Protein AF-A0AAE4MSU6-F1 (afdb_monomer)

Sequence (144 aa):
MVTEKELIAFDLLQNFGERWKYRYSAGAKYIFASSKARAIEGATEAFRKARPGELLTREERYEKANQDDIEQSDNRWKHLNLDDLQALFSRMGGDIKSLQGASLREFTGNGGRRTSSAVAAQGARDTALMCMRLERYIQWRREK

Solvent-accessible surface area (backbone atoms only — not comparable to full-atom values): 7906 Å² total; per-residue (Å²): 132,92,49,74,67,56,34,39,44,44,66,21,35,46,81,57,91,96,41,26,24,16,12,71,37,70,92,46,74,77,41,79,37,96,38,64,67,57,14,52,52,42,17,50,51,13,60,72,69,46,55,92,84,60,65,44,42,63,64,57,47,50,52,49,52,51,50,54,53,44,52,54,46,41,76,72,48,65,90,52,55,73,68,57,49,53,52,51,48,54,48,43,57,50,51,29,54,51,23,46,50,50,19,54,68,59,64,66,85,75,82,60,77,63,64,60,26,54,50,26,46,48,51,21,51,56,42,48,55,51,42,56,53,48,53,52,44,54,51,53,65,72,75,104

Mean predicted aligned error: 7.21 Å

Nearest PDB structures (foldseek):
  2efk-assembly1_A-2  TM=5.453E-01  e=7.138E+00  Homo sapiens
  6vjf-assembly2_C  TM=5.369E-01  e=8.533E+00  Thermochaetoides thermophila DSM 1495

Structure (mmCIF, N/CA/C/O backbone):
data_AF-A0AAE4MSU6-F1
#
_entry.id   AF-A0AAE4MSU6-F1
#
loop_
_atom_site.group_PDB
_atom_site.id
_atom_site.type_symbol
_atom_site.label_atom_id
_atom_site.label_alt_id
_atom_site.label_comp_id
_atom_site.label_asym_id
_atom_site.label_entity_id
_atom_site.label_seq_id
_atom_site.pdbx_PDB_ins_code
_atom_site.Cartn_x
_atom_site.Cartn_y
_atom_site.Cartn_z
_atom_site.occupancy
_atom_site.B_iso_or_equiv
_atom_site.auth_seq_id
_atom_site.auth_comp_id
_atom_site.auth_asym_id
_atom_site.auth_atom_id
_atom_site.pdbx_PDB_model_num
ATOM 1 N N . MET A 1 1 ? -17.492 -10.763 23.561 1.00 72.25 1 MET A N 1
ATOM 2 C CA . MET A 1 1 ? -16.935 -9.413 23.812 1.00 72.25 1 MET A CA 1
ATOM 3 C C . MET A 1 1 ? -15.679 -9.303 22.961 1.00 72.25 1 MET A C 1
ATOM 5 O O . MET A 1 1 ? -14.930 -10.268 22.979 1.00 72.25 1 MET A O 1
ATOM 9 N N . VAL A 1 2 ? -15.481 -8.226 22.192 1.00 86.62 2 VAL A N 1
ATOM 10 C CA . VAL A 1 2 ? -14.250 -8.061 21.391 1.00 86.62 2 VAL A CA 1
ATOM 11 C C . VAL A 1 2 ? -13.078 -7.731 22.317 1.00 86.62 2 VAL A C 1
ATOM 13 O O . VAL A 1 2 ? -13.246 -7.002 2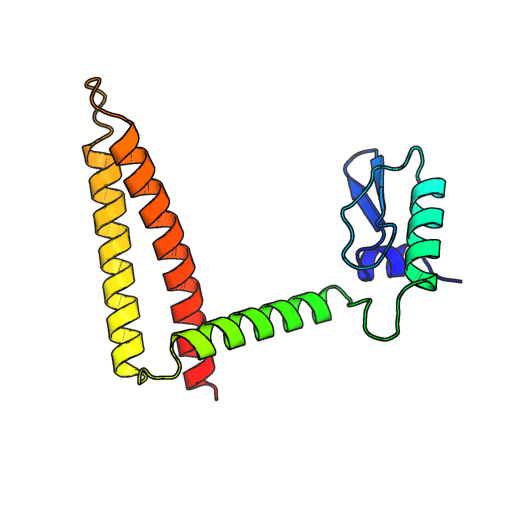3.296 1.00 86.62 2 VAL A O 1
ATOM 16 N N . THR A 1 3 ? -11.915 -8.299 22.040 1.00 93.12 3 THR A N 1
ATOM 17 C CA . THR A 1 3 ? -10.703 -8.154 22.850 1.00 93.12 3 THR A CA 1
ATOM 18 C C . THR A 1 3 ? -9.799 -7.044 22.317 1.00 93.12 3 THR A C 1
ATOM 20 O O . THR A 1 3 ? -9.831 -6.692 21.141 1.00 93.12 3 THR A O 1
ATOM 23 N N . GLU A 1 4 ? -8.920 -6.516 23.173 1.00 92.06 4 GLU A N 1
ATOM 24 C CA . GLU A 1 4 ? -7.903 -5.530 22.770 1.00 92.06 4 GLU A CA 1
ATOM 25 C C . GLU A 1 4 ? -7.029 -6.038 21.609 1.00 92.06 4 GLU A C 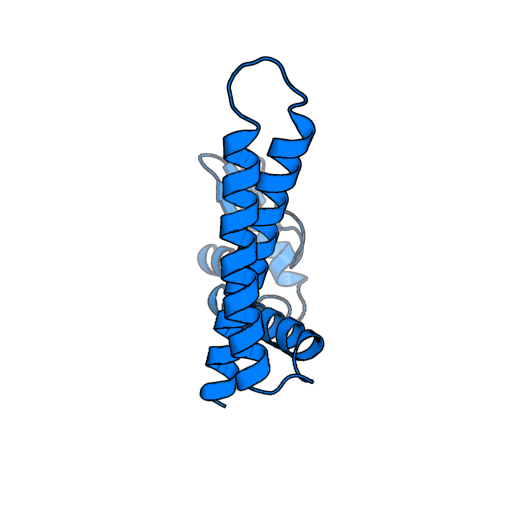1
ATOM 27 O O . GLU A 1 4 ? -6.724 -5.285 20.686 1.00 92.06 4 GLU A O 1
ATOM 32 N N . LYS A 1 5 ? -6.670 -7.329 21.624 1.00 92.69 5 LYS A N 1
ATOM 33 C CA . LYS A 1 5 ? -5.852 -7.956 20.576 1.00 92.69 5 LYS A CA 1
ATOM 34 C C . LY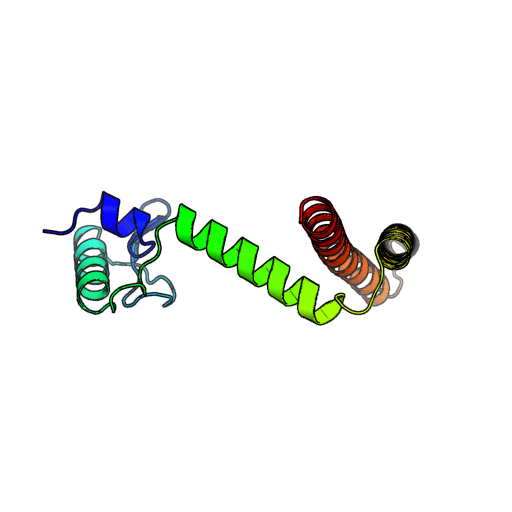S A 1 5 ? -6.554 -7.953 19.220 1.00 92.69 5 LYS A C 1
ATOM 36 O O . LYS A 1 5 ? -5.920 -7.640 18.219 1.00 92.69 5 LYS A O 1
ATOM 41 N N . GLU A 1 6 ? -7.850 -8.253 19.191 1.00 91.75 6 GLU A N 1
ATOM 42 C CA . GLU A 1 6 ? -8.650 -8.213 17.962 1.00 91.75 6 GLU A CA 1
ATOM 43 C C . GLU A 1 6 ? -8.766 -6.783 17.427 1.00 91.75 6 GLU A C 1
ATOM 45 O O . GLU A 1 6 ? -8.563 -6.551 16.239 1.00 91.75 6 GLU A O 1
ATOM 50 N N . LEU A 1 7 ? -8.999 -5.798 18.300 1.00 93.12 7 LEU A N 1
ATOM 51 C CA . LEU A 1 7 ? -9.067 -4.390 17.894 1.00 93.12 7 LEU A CA 1
ATOM 52 C C . LEU A 1 7 ? -7.750 -3.893 17.277 1.00 93.12 7 LEU A C 1
ATOM 54 O O . LEU A 1 7 ? -7.776 -3.097 16.340 1.00 93.12 7 LEU A O 1
ATOM 58 N N . ILE A 1 8 ? -6.606 -4.374 17.771 1.00 93.62 8 ILE A N 1
ATOM 59 C CA . ILE A 1 8 ? -5.291 -4.094 17.178 1.00 93.62 8 ILE A CA 1
ATOM 60 C C . ILE A 1 8 ? -5.129 -4.833 15.842 1.00 93.62 8 ILE A C 1
ATOM 62 O O . ILE A 1 8 ? -4.669 -4.239 14.866 1.00 93.62 8 ILE A O 1
ATOM 66 N N . ALA A 1 9 ? -5.529 -6.107 15.766 1.00 91.94 9 ALA A N 1
ATOM 67 C CA . ALA A 1 9 ? -5.432 -6.908 14.543 1.00 91.94 9 ALA A CA 1
ATOM 68 C C . ALA A 1 9 ? -6.226 -6.290 13.375 1.00 91.94 9 ALA A C 1
ATOM 70 O O . ALA A 1 9 ? -5.719 -6.229 12.250 1.00 91.94 9 ALA A O 1
ATOM 71 N N . PHE A 1 10 ? -7.415 -5.757 13.670 1.00 92.31 10 PHE A N 1
ATOM 72 C CA . PHE A 1 10 ? -8.286 -5.047 12.727 1.00 92.31 10 PHE A CA 1
ATOM 73 C C . PHE A 1 10 ? -7.945 -3.560 12.541 1.00 92.31 10 PHE A C 1
ATOM 75 O O . PHE A 1 10 ? -8.699 -2.842 11.890 1.00 92.31 10 PHE A O 1
ATOM 82 N N . ASP A 1 11 ? -6.821 -3.077 13.087 1.00 93.25 11 ASP A N 1
ATOM 83 C CA . ASP A 1 11 ? -6.354 -1.685 12.929 1.00 93.25 11 ASP A CA 1
ATOM 84 C C . ASP A 1 11 ? -7.289 -0.611 13.481 1.00 93.25 11 ASP A C 1
ATOM 86 O O . ASP A 1 11 ? -7.288 0.533 13.022 1.00 93.25 11 ASP A O 1
ATOM 90 N N . LEU A 1 12 ? -8.113 -0.972 14.457 1.00 94.94 12 LEU A N 1
ATOM 91 C CA . LEU A 1 12 ? -9.028 -0.047 15.112 1.00 94.94 12 LEU A CA 1
ATOM 92 C C . LEU A 1 12 ? -8.410 0.573 16.362 1.00 94.94 12 LEU A C 1
ATOM 94 O O . LEU A 1 12 ? -8.872 1.626 16.796 1.00 94.94 12 LEU A O 1
ATOM 98 N N . LEU A 1 13 ? -7.371 -0.044 16.927 1.00 95.50 13 LEU A N 1
ATOM 99 C CA . LEU A 1 13 ? -6.689 0.397 18.139 1.00 95.50 13 LEU A CA 1
ATOM 100 C C . LEU A 1 13 ? -5.170 0.349 17.949 1.00 95.50 13 LEU A C 1
ATOM 102 O O . LEU A 1 13 ? -4.626 -0.642 17.472 1.00 95.50 13 LEU A O 1
ATOM 106 N N . GLN A 1 14 ? -4.474 1.408 18.360 1.00 94.75 14 GLN A N 1
ATOM 107 C CA . GLN A 1 14 ? -3.018 1.499 18.269 1.00 94.75 14 GLN A CA 1
ATOM 108 C C . GLN A 1 14 ? -2.436 2.209 19.492 1.00 94.75 14 GLN A C 1
ATOM 110 O O . GLN A 1 14 ? -2.963 3.226 19.945 1.00 94.75 14 GLN A O 1
ATOM 115 N N . ASN A 1 15 ? -1.308 1.714 19.994 1.00 93.81 15 ASN A N 1
ATOM 116 C CA . ASN A 1 15 ? -0.509 2.421 20.988 1.00 93.81 15 ASN A CA 1
ATOM 117 C C . ASN A 1 15 ? 0.567 3.272 20.288 1.00 93.81 15 ASN A C 1
ATOM 119 O O . ASN A 1 15 ? 1.263 2.790 19.394 1.00 93.81 15 ASN A O 1
ATOM 123 N N . PHE A 1 16 ? 0.688 4.540 20.681 1.00 89.44 16 PHE A N 1
ATOM 124 C CA . PHE A 1 16 ? 1.734 5.448 20.235 1.00 89.44 16 PHE A CA 1
ATOM 125 C C . PHE A 1 16 ? 2.404 6.118 21.443 1.00 89.44 16 PHE A C 1
ATOM 127 O O . PHE A 1 16 ? 1.936 7.145 21.947 1.00 89.44 16 PHE A O 1
ATOM 134 N N . GLY A 1 17 ? 3.516 5.532 21.892 1.00 87.75 17 GLY A N 1
ATOM 135 C CA . GLY A 1 17 ? 4.243 5.978 23.080 1.00 87.75 17 GLY A CA 1
ATOM 136 C C . GLY A 1 17 ? 3.419 5.759 24.350 1.00 87.75 17 GLY A C 1
ATOM 137 O O . GLY A 1 17 ? 3.084 4.632 24.693 1.00 87.75 17 GLY A O 1
ATOM 138 N N . GLU A 1 18 ? 3.078 6.844 25.040 1.00 88.38 18 GLU A N 1
ATOM 139 C CA . GLU A 1 18 ? 2.245 6.804 26.253 1.00 88.38 18 GLU A CA 1
ATOM 140 C C . GLU A 1 18 ? 0.746 6.980 25.960 1.00 88.38 18 GLU A C 1
ATOM 142 O O . GLU A 1 18 ? -0.093 6.899 26.858 1.00 88.38 18 GLU A O 1
ATOM 147 N N . ARG A 1 19 ? 0.379 7.247 24.699 1.00 91.50 19 ARG A N 1
ATOM 148 C CA . ARG A 1 19 ? -0.993 7.592 24.311 1.00 91.50 19 ARG A CA 1
ATOM 149 C C . ARG A 1 19 ? -1.601 6.518 23.426 1.00 91.50 19 ARG A C 1
ATOM 151 O O . ARG A 1 19 ? -0.960 5.969 22.534 1.00 91.50 19 ARG A O 1
ATOM 158 N N . TRP A 1 20 ? -2.891 6.288 23.623 1.00 95.56 20 TRP A N 1
ATOM 159 C CA . TRP A 1 20 ? -3.669 5.376 22.794 1.00 95.56 20 TRP A CA 1
ATOM 160 C C . TRP A 1 20 ? -4.391 6.135 21.688 1.00 95.56 20 TRP A C 1
ATOM 162 O O . TRP A 1 20 ? -4.901 7.238 21.899 1.00 95.56 20 TRP A O 1
ATOM 172 N N . LYS A 1 21 ? -4.441 5.530 20.504 1.00 96.12 21 LYS A N 1
ATOM 173 C CA . LYS A 1 21 ? -5.228 5.989 19.365 1.00 96.12 21 LYS A CA 1
ATOM 174 C C . LYS A 1 21 ? -6.251 4.937 18.986 1.00 96.12 21 LYS A C 1
ATOM 176 O O . LYS A 1 21 ? -5.991 3.745 19.120 1.00 96.12 21 LYS A O 1
ATOM 181 N N . TYR A 1 22 ? -7.375 5.384 18.454 1.00 96.19 22 TYR A N 1
ATOM 182 C CA . TYR A 1 22 ? -8.385 4.500 17.892 1.00 96.19 22 TYR A CA 1
ATOM 183 C C . TYR A 1 22 ? -8.948 5.067 16.591 1.00 96.19 22 TYR A C 1
ATOM 185 O O . TYR A 1 22 ? -8.801 6.261 16.309 1.00 96.19 22 TYR A O 1
ATOM 193 N N . ARG A 1 23 ? -9.589 4.214 15.795 1.00 95.12 23 ARG A N 1
ATOM 194 C CA . ARG A 1 23 ? -10.411 4.619 14.651 1.00 95.12 23 ARG A CA 1
ATOM 195 C C . ARG A 1 23 ? -11.881 4.536 15.043 1.00 95.12 23 ARG A C 1
ATOM 197 O O . ARG A 1 23 ? -12.283 3.585 15.703 1.00 95.12 23 ARG A O 1
ATOM 204 N N . TYR A 1 24 ? -12.678 5.522 14.638 1.00 92.56 24 TYR A N 1
ATOM 205 C CA . TYR A 1 24 ? -14.121 5.552 14.923 1.00 92.56 24 TYR A CA 1
ATOM 206 C C . TYR A 1 24 ? -14.961 4.749 13.911 1.00 92.56 24 TYR A C 1
ATOM 208 O O . TYR A 1 24 ? -16.132 4.471 14.164 1.00 92.56 24 TYR A O 1
ATOM 216 N N . SER A 1 25 ? -14.369 4.377 12.776 1.00 91.88 25 SER A N 1
ATOM 217 C CA . SER A 1 25 ? -14.912 3.458 11.773 1.00 91.88 25 SER A CA 1
ATOM 218 C C . SER A 1 25 ? -13.761 2.781 11.025 1.00 91.88 25 SER A C 1
ATOM 220 O O . SER A 1 25 ? -12.617 3.250 11.082 1.00 91.88 25 SER A O 1
ATOM 222 N N . ALA A 1 26 ? -14.048 1.700 10.298 1.00 88.81 26 ALA A N 1
ATOM 223 C CA . ALA A 1 26 ? -13.066 1.077 9.417 1.00 88.81 26 ALA A CA 1
ATOM 224 C C . ALA A 1 26 ? -12.517 2.108 8.406 1.00 88.81 26 ALA A C 1
ATOM 226 O O . ALA A 1 26 ? -13.246 2.965 7.905 1.00 88.81 26 ALA A O 1
ATOM 227 N N . GLY A 1 27 ? -11.201 2.099 8.182 1.00 86.06 27 GLY A N 1
ATOM 228 C CA . GLY A 1 27 ? -10.513 3.021 7.264 1.00 86.06 27 GLY A CA 1
ATOM 229 C C . GLY A 1 27 ? -10.366 4.483 7.727 1.00 86.06 27 GLY A C 1
ATOM 230 O O . GLY A 1 27 ? -9.516 5.199 7.194 1.00 86.06 27 GLY A O 1
ATOM 231 N N . ALA A 1 28 ? -11.098 4.946 8.746 1.00 91.56 28 ALA A N 1
ATOM 232 C CA . ALA A 1 28 ? -11.029 6.336 9.213 1.00 91.56 28 ALA A CA 1
ATOM 233 C C . ALA A 1 28 ? -9.697 6.678 9.889 1.00 91.56 28 ALA A C 1
ATOM 235 O O . ALA A 1 28 ? -9.098 5.828 10.536 1.00 91.56 28 ALA A O 1
ATOM 236 N N . LYS A 1 29 ? -9.231 7.929 9.800 1.00 94.19 29 LYS A N 1
ATOM 237 C CA . LYS A 1 29 ? -7.969 8.354 10.437 1.00 94.19 29 LYS A CA 1
ATOM 238 C C . LYS A 1 29 ? -7.961 8.064 11.944 1.00 94.19 29 LYS A C 1
ATOM 240 O O . LYS A 1 29 ? -8.979 8.200 12.619 1.00 94.19 29 LYS A O 1
ATOM 245 N N . TYR A 1 30 ? -6.783 7.730 12.465 1.00 95.25 30 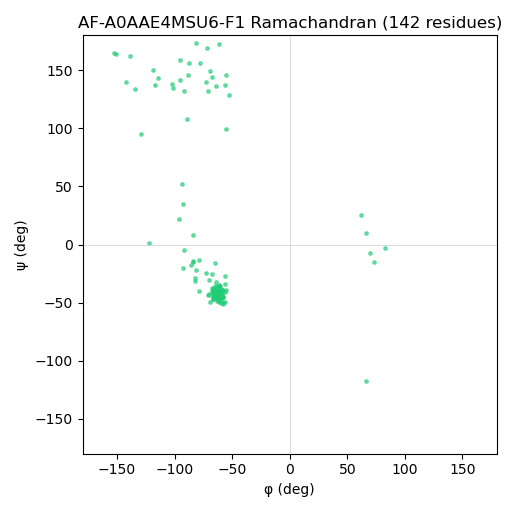TYR A N 1
ATOM 246 C CA . TYR A 1 30 ? -6.570 7.553 13.898 1.00 95.25 30 TYR A CA 1
ATOM 247 C C . TYR A 1 30 ? -6.788 8.857 14.672 1.00 95.25 30 TYR A C 1
ATOM 249 O O . TYR A 1 30 ? -6.270 9.909 14.293 1.00 95.25 30 TYR A O 1
ATOM 257 N N . ILE A 1 31 ? -7.484 8.753 15.801 1.00 94.81 31 ILE A N 1
ATOM 258 C CA . ILE A 1 31 ? -7.720 9.841 16.751 1.00 94.81 31 ILE A CA 1
ATOM 259 C C . ILE A 1 31 ? -7.072 9.469 18.082 1.00 94.81 31 ILE A C 1
ATOM 261 O O . ILE A 1 31 ? -7.179 8.331 18.535 1.00 94.81 31 ILE A O 1
ATOM 265 N N . PHE A 1 32 ? -6.398 10.427 18.720 1.00 95.31 32 PHE A N 1
ATOM 266 C CA . PHE A 1 32 ? -5.863 10.243 20.067 1.00 95.31 32 PHE A CA 1
ATOM 267 C C . PHE A 1 32 ? -6.991 10.203 21.099 1.00 95.31 32 PHE A C 1
ATOM 269 O O . PHE A 1 32 ? -7.846 11.086 21.133 1.00 95.31 32 PHE A O 1
ATOM 276 N N . ALA A 1 33 ? -6.957 9.210 21.979 1.00 93.56 33 ALA A N 1
ATOM 277 C CA . ALA A 1 33 ? -7.833 9.150 23.134 1.00 93.56 33 ALA A CA 1
ATOM 278 C C . ALA A 1 33 ? -7.225 9.894 24.331 1.00 93.56 33 ALA A C 1
ATOM 280 O O . ALA A 1 33 ? -6.006 10.044 24.453 1.00 93.56 33 ALA A O 1
ATOM 281 N N . SER A 1 34 ? -8.094 10.331 25.241 1.00 90.81 34 SER A N 1
ATOM 282 C CA . SER A 1 34 ? -7.706 10.867 26.550 1.00 90.81 34 SER A CA 1
ATOM 283 C C . SER A 1 34 ? -7.223 9.778 27.514 1.00 90.81 34 SER A C 1
ATOM 285 O O . SER A 1 34 ? -6.447 10.068 28.416 1.00 90.81 34 SER A O 1
ATOM 287 N N . SER A 1 35 ? -7.651 8.525 27.324 1.00 92.81 35 SER A N 1
ATOM 288 C CA . SER A 1 35 ? -7.255 7.372 28.137 1.00 92.81 35 SER A CA 1
ATOM 289 C C . SER A 1 35 ? -7.287 6.071 27.325 1.00 92.81 35 SER A C 1
ATOM 291 O O . SER A 1 35 ? -7.920 6.004 26.267 1.00 92.81 35 SER A O 1
ATOM 293 N N . LYS A 1 36 ? -6.642 5.010 27.836 1.00 93.81 36 LYS A N 1
ATOM 294 C CA . LYS A 1 36 ? -6.706 3.665 27.233 1.00 93.81 36 LYS A CA 1
ATOM 295 C C . LYS A 1 36 ? -8.148 3.152 27.154 1.00 93.81 36 LYS A C 1
ATOM 297 O O . LYS A 1 36 ? -8.558 2.658 26.109 1.00 93.81 36 LYS A O 1
ATOM 302 N N . ALA A 1 37 ? -8.923 3.324 28.227 1.00 93.62 37 ALA A N 1
ATOM 303 C CA . ALA A 1 37 ? -10.323 2.901 28.280 1.00 93.62 37 ALA A CA 1
ATOM 304 C C . ALA A 1 37 ? -11.155 3.564 27.173 1.00 93.62 37 ALA A C 1
ATOM 306 O O . ALA A 1 37 ? -11.855 2.875 26.435 1.00 93.62 37 ALA A O 1
ATOM 307 N N . ARG A 1 38 ? -10.986 4.880 26.970 1.00 93.69 38 ARG A N 1
ATOM 308 C CA . ARG A 1 38 ? -11.705 5.603 25.914 1.00 93.69 38 ARG A CA 1
ATOM 309 C C . ARG A 1 38 ? -11.315 5.136 24.510 1.00 93.69 38 ARG A C 1
ATOM 311 O O . ARG A 1 38 ? -12.169 5.083 23.629 1.00 93.69 38 ARG A O 1
ATOM 318 N N . ALA A 1 39 ? -10.046 4.785 24.296 1.00 94.56 39 ALA A N 1
ATOM 319 C CA . ALA A 1 39 ? -9.596 4.226 23.023 1.00 94.56 39 ALA A CA 1
ATOM 320 C C . ALA A 1 39 ? -10.242 2.862 22.740 1.00 94.56 39 ALA A C 1
ATOM 322 O O . ALA A 1 39 ? -10.710 2.627 21.628 1.00 94.56 39 ALA A O 1
ATOM 323 N N . ILE A 1 40 ? -10.303 1.987 23.751 1.00 95.00 40 ILE A N 1
ATOM 324 C CA . ILE A 1 40 ? -10.932 0.663 23.638 1.00 95.00 40 ILE A CA 1
ATOM 325 C C . ILE A 1 40 ? -12.427 0.798 23.353 1.00 95.00 40 ILE A C 1
ATOM 327 O O . ILE A 1 40 ? -12.930 0.116 22.463 1.00 95.00 40 ILE A O 1
ATOM 331 N N . GLU A 1 41 ? -13.137 1.683 24.055 1.00 94.69 41 GLU A N 1
ATOM 332 C CA . GLU A 1 41 ? -14.556 1.949 23.795 1.00 94.69 41 GLU A CA 1
ATOM 333 C C . GLU A 1 41 ? -14.790 2.409 22.357 1.00 94.69 41 GLU A C 1
ATOM 335 O O . GLU A 1 41 ? -15.600 1.818 21.646 1.00 94.69 41 GLU A O 1
ATOM 340 N N . GLY A 1 42 ? -14.043 3.420 21.904 1.00 93.56 42 GLY A N 1
ATOM 341 C CA . GLY A 1 42 ? -14.194 3.959 20.556 1.00 93.56 42 GLY A CA 1
ATOM 342 C C . GLY A 1 42 ? -13.878 2.933 19.463 1.00 93.56 42 GLY A C 1
ATOM 343 O O . GLY A 1 42 ? -14.625 2.814 18.494 1.00 93.56 42 GLY A O 1
ATOM 344 N N . ALA A 1 43 ? -12.820 2.139 19.644 1.00 94.75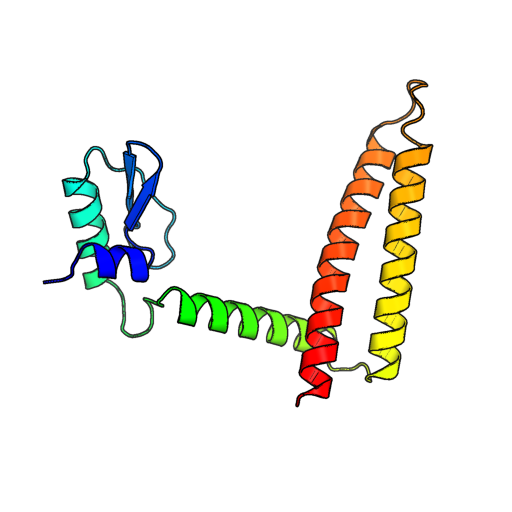 43 ALA A N 1
ATOM 345 C CA . ALA A 1 43 ? -12.486 1.038 18.743 1.00 94.75 43 ALA A CA 1
ATOM 346 C C . ALA A 1 43 ? -13.555 -0.071 18.764 1.00 94.75 43 ALA A C 1
ATOM 348 O O . ALA A 1 43 ? -13.894 -0.626 17.722 1.00 94.75 43 ALA A O 1
ATOM 349 N N . THR A 1 44 ? -14.132 -0.372 19.931 1.00 94.69 44 THR A N 1
ATOM 350 C CA . THR A 1 44 ? -15.218 -1.357 20.070 1.00 94.69 44 THR A CA 1
ATOM 351 C C . THR A 1 44 ? -16.491 -0.888 19.371 1.00 94.69 44 THR A C 1
ATOM 353 O O . THR A 1 44 ? -17.168 -1.682 18.720 1.00 94.69 44 THR A O 1
ATOM 356 N N . GLU A 1 45 ? -16.828 0.398 19.471 1.00 94.38 45 GLU A N 1
ATOM 357 C CA . GLU A 1 45 ? -17.938 0.978 18.715 1.00 94.38 45 GLU A CA 1
ATOM 358 C C . GLU A 1 45 ? -17.699 0.889 17.206 1.00 94.38 45 GLU A C 1
ATOM 360 O O . GLU A 1 45 ? -18.611 0.511 16.471 1.00 94.38 45 GLU A O 1
ATOM 365 N N . ALA A 1 46 ? -16.484 1.197 16.745 1.00 94.12 46 ALA A N 1
ATOM 366 C CA . ALA A 1 46 ? -16.110 1.067 15.340 1.00 94.12 46 ALA A CA 1
ATOM 367 C C . ALA A 1 46 ? -16.238 -0.382 14.856 1.00 94.12 46 ALA A C 1
ATOM 369 O O . ALA A 1 46 ? -16.805 -0.623 13.793 1.00 94.12 46 ALA A O 1
ATOM 370 N N . PHE A 1 47 ? -15.789 -1.341 15.672 1.00 92.50 47 PHE A N 1
ATOM 371 C CA . PHE A 1 47 ? -15.908 -2.768 15.390 1.00 92.50 47 PHE A CA 1
ATOM 372 C C . PHE A 1 47 ? -17.370 -3.194 15.209 1.00 92.50 47 PHE A C 1
ATOM 374 O O . PHE A 1 47 ? -17.700 -3.904 14.268 1.00 92.50 47 PHE A O 1
ATOM 381 N N . ARG A 1 48 ? -18.267 -2.715 16.079 1.00 91.88 48 ARG A N 1
ATOM 382 C CA . ARG A 1 48 ? -19.706 -3.022 16.004 1.00 91.88 48 ARG A CA 1
ATOM 383 C C . ARG A 1 48 ? -20.407 -2.369 14.811 1.00 91.88 48 ARG A C 1
ATOM 385 O O . ARG A 1 48 ? -21.409 -2.899 14.347 1.00 91.88 48 ARG A O 1
ATOM 392 N N . LYS A 1 49 ? -19.930 -1.203 14.363 1.00 92.50 49 LYS A N 1
ATOM 393 C CA . LYS A 1 49 ? -20.498 -0.459 13.225 1.00 92.50 49 LYS A CA 1
ATOM 394 C C . LYS A 1 49 ? -20.028 -0.992 11.870 1.00 92.50 49 LYS A C 1
ATOM 396 O O . LYS A 1 49 ? -20.687 -0.718 10.870 1.00 92.50 49 LYS A O 1
ATOM 401 N N . ALA A 1 50 ? -18.894 -1.688 11.830 1.00 91.06 50 ALA A N 1
ATOM 402 C CA . A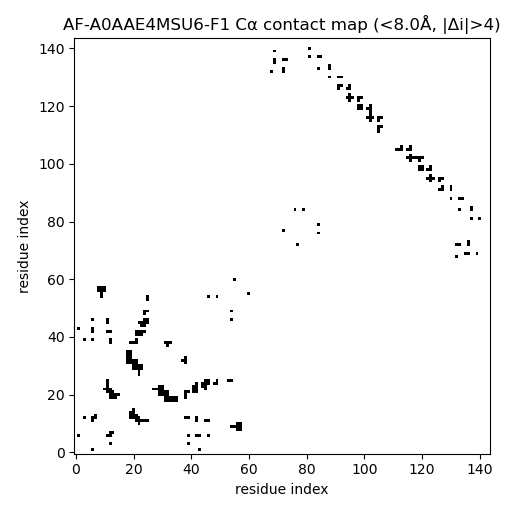LA A 1 50 ? -18.307 -2.174 10.592 1.00 91.06 50 ALA A CA 1
ATOM 403 C C . ALA A 1 50 ? -19.168 -3.263 9.938 1.00 91.06 50 ALA A C 1
ATOM 405 O O . ALA A 1 50 ? -19.779 -4.096 10.612 1.00 91.06 50 ALA A O 1
ATOM 406 N N . ARG A 1 51 ? -19.202 -3.265 8.606 1.00 88.19 51 ARG A N 1
ATOM 407 C CA . ARG A 1 51 ? -19.893 -4.298 7.830 1.00 88.19 51 ARG A CA 1
ATOM 408 C C . ARG A 1 51 ? -19.052 -5.581 7.760 1.00 88.19 51 ARG A C 1
ATOM 410 O O . ARG A 1 51 ? -17.823 -5.514 7.849 1.00 88.19 51 ARG A O 1
ATOM 417 N N . PRO A 1 52 ? -19.679 -6.752 7.542 1.00 81.62 52 PRO A N 1
ATOM 418 C CA . PRO A 1 52 ? -18.941 -7.978 7.247 1.00 81.62 52 PRO A CA 1
ATOM 419 C C . PRO A 1 52 ? -17.974 -7.768 6.069 1.00 81.62 52 PRO A C 1
ATOM 421 O O . PRO A 1 52 ? -18.378 -7.253 5.029 1.00 81.62 52 PRO A O 1
ATOM 424 N N . GLY A 1 53 ? -16.700 -8.129 6.250 1.00 80.50 53 GLY A N 1
ATOM 425 C CA . GLY A 1 53 ? -15.640 -7.961 5.242 1.00 80.50 53 GLY A CA 1
ATOM 426 C C . GLY A 1 53 ? -14.996 -6.568 5.172 1.00 80.50 53 GLY A C 1
ATOM 427 O O . GLY A 1 53 ? -14.059 -6.371 4.404 1.00 80.50 53 GLY A O 1
ATOM 428 N N . GLU A 1 54 ? -15.457 -5.593 5.963 1.00 86.31 54 GLU A N 1
ATOM 429 C CA . GLU A 1 54 ? -14.857 -4.250 6.005 1.00 86.31 54 GLU A CA 1
ATOM 430 C C . GLU A 1 54 ? -13.616 -4.195 6.911 1.00 86.31 54 GLU A C 1
ATOM 432 O O . GLU A 1 54 ? -12.670 -3.444 6.660 1.00 86.31 54 GLU A O 1
ATOM 437 N N . LEU A 1 55 ? -13.610 -5.013 7.966 1.00 89.38 55 LEU A N 1
ATOM 438 C CA . LEU A 1 55 ? -12.472 -5.177 8.861 1.00 89.38 55 LEU A CA 1
ATOM 439 C C . LEU A 1 55 ? -11.574 -6.282 8.336 1.00 89.38 55 LEU A C 1
ATOM 441 O O . LEU A 1 55 ? -11.910 -7.459 8.415 1.00 89.38 55 LEU A O 1
ATOM 445 N N . LEU A 1 56 ? -10.423 -5.869 7.827 1.00 87.12 56 LEU A N 1
ATOM 446 C CA . LEU A 1 56 ? -9.384 -6.765 7.360 1.00 87.12 56 LEU A CA 1
ATOM 447 C C . LEU A 1 56 ? -8.291 -6.851 8.423 1.00 87.12 56 LEU A C 1
ATOM 449 O O . LEU A 1 56 ? -7.839 -5.837 8.973 1.00 87.12 56 LEU A O 1
ATOM 453 N N . THR A 1 57 ? -7.846 -8.068 8.694 1.00 89.25 57 THR A N 1
ATOM 454 C CA . THR A 1 57 ? -6.661 -8.332 9.505 1.00 89.25 57 THR A CA 1
ATOM 455 C C . THR A 1 57 ? -5.415 -7.728 8.854 1.00 89.25 57 THR A C 1
ATOM 457 O O . THR A 1 57 ? -5.427 -7.194 7.743 1.00 89.25 57 THR A O 1
ATOM 460 N N . ARG A 1 58 ? -4.285 -7.756 9.562 1.00 87.19 58 ARG A N 1
ATOM 461 C CA . ARG A 1 58 ? -3.013 -7.282 9.004 1.00 87.19 58 ARG A CA 1
ATOM 462 C C . ARG A 1 58 ? -2.610 -8.044 7.734 1.00 87.19 58 ARG A C 1
ATOM 464 O O . ARG A 1 58 ? -2.130 -7.408 6.801 1.00 87.19 58 ARG A O 1
ATOM 471 N N . GLU A 1 59 ? -2.788 -9.361 7.724 1.00 88.62 59 GLU A N 1
ATOM 472 C CA . GLU A 1 59 ? -2.420 -10.231 6.602 1.00 88.62 59 GLU A CA 1
ATOM 473 C C . GLU A 1 59 ? -3.332 -9.975 5.404 1.00 88.62 59 GLU A C 1
ATOM 475 O O . GLU A 1 59 ? -2.841 -9.621 4.338 1.00 88.62 59 GLU A O 1
ATOM 480 N N . GLU A 1 60 ? -4.650 -9.966 5.608 1.00 90.25 60 GLU A N 1
ATOM 481 C CA . GLU A 1 60 ? -5.616 -9.673 4.539 1.00 90.25 60 GLU A CA 1
ATOM 482 C C . GLU A 1 60 ? -5.426 -8.266 3.951 1.00 90.25 60 GLU A C 1
ATOM 484 O O . GLU A 1 60 ? -5.577 -8.058 2.750 1.00 90.25 60 GLU A O 1
ATOM 489 N N . ARG A 1 61 ? -5.053 -7.269 4.769 1.00 89.19 61 ARG A N 1
ATOM 490 C CA . ARG A 1 61 ? -4.708 -5.930 4.253 1.00 89.19 61 ARG A CA 1
ATOM 491 C C . ARG A 1 61 ? -3.443 -5.942 3.415 1.00 89.19 61 ARG A C 1
ATOM 493 O O . ARG A 1 61 ? -3.368 -5.195 2.443 1.00 89.19 61 ARG A O 1
ATOM 500 N N . TYR A 1 62 ? -2.452 -6.736 3.808 1.00 88.75 62 TYR A N 1
ATOM 501 C CA . TYR A 1 62 ? -1.222 -6.891 3.043 1.00 88.75 62 TYR A CA 1
ATOM 502 C C . TYR A 1 62 ? -1.499 -7.580 1.703 1.00 88.75 62 TYR A C 1
ATOM 504 O O . TYR A 1 62 ? -1.084 -7.073 0.665 1.00 88.75 62 TYR A O 1
ATOM 512 N N . GLU A 1 63 ? -2.265 -8.668 1.707 1.00 90.50 63 GLU A N 1
ATOM 513 C CA . GLU A 1 63 ? -2.688 -9.376 0.495 1.00 90.50 63 GLU A CA 1
ATOM 514 C C . GLU A 1 63 ? -3.515 -8.486 -0.428 1.00 90.50 63 GLU A C 1
ATOM 516 O O . GLU A 1 63 ? -3.216 -8.387 -1.616 1.00 90.50 63 GLU A O 1
ATOM 521 N N . LYS A 1 64 ? -4.487 -7.751 0.119 1.00 91.00 64 LYS A N 1
ATOM 522 C CA . LYS A 1 64 ? -5.271 -6.791 -0.657 1.00 91.00 64 LYS A CA 1
ATOM 523 C C . LYS A 1 64 ? -4.396 -5.698 -1.265 1.00 91.00 64 LYS A C 1
ATOM 525 O O . LYS A 1 64 ? -4.518 -5.416 -2.447 1.00 91.00 64 LYS A O 1
ATOM 530 N N . ALA A 1 65 ? -3.475 -5.117 -0.495 1.00 90.06 65 ALA A N 1
ATOM 531 C CA . ALA A 1 65 ? -2.551 -4.111 -1.019 1.00 90.06 65 ALA A CA 1
ATOM 532 C C . ALA A 1 65 ? -1.640 -4.679 -2.121 1.00 90.06 65 ALA A C 1
ATOM 534 O O . ALA A 1 65 ? -1.314 -3.978 -3.076 1.00 90.06 65 ALA A O 1
ATOM 535 N N . ASN A 1 66 ? -1.238 -5.946 -2.001 1.00 91.38 66 ASN A N 1
ATOM 536 C CA . ASN A 1 66 ? -0.476 -6.647 -3.027 1.00 91.38 66 ASN A CA 1
ATOM 537 C C . ASN A 1 66 ? -1.293 -6.837 -4.305 1.00 91.38 66 ASN A C 1
ATOM 539 O O . ASN A 1 66 ? -0.787 -6.563 -5.391 1.00 91.38 66 ASN A O 1
ATOM 543 N N . GLN A 1 67 ? -2.543 -7.276 -4.170 1.00 91.50 67 GLN A N 1
ATOM 544 C CA . GLN A 1 67 ? -3.457 -7.442 -5.289 1.00 91.50 67 GLN A CA 1
ATOM 545 C C . GLN A 1 67 ? -3.742 -6.099 -5.973 1.00 91.50 67 GLN A C 1
ATOM 547 O O . GLN A 1 67 ? -3.573 -5.999 -7.183 1.00 91.50 67 GLN A O 1
ATOM 552 N N . ASP A 1 68 ? -4.062 -5.052 -5.209 1.00 93.31 68 ASP A N 1
ATOM 553 C CA . ASP A 1 68 ? -4.319 -3.705 -5.727 1.00 93.31 68 ASP A CA 1
ATOM 554 C C . ASP A 1 68 ? -3.099 -3.144 -6.492 1.00 93.31 68 ASP A C 1
ATOM 556 O O . ASP A 1 68 ? -3.249 -2.508 -7.537 1.00 93.31 68 ASP A O 1
ATOM 560 N N . ASP A 1 69 ? -1.876 -3.374 -5.995 1.00 93.19 69 ASP A N 1
ATOM 561 C CA . ASP A 1 69 ? -0.626 -2.950 -6.647 1.00 93.19 69 ASP A CA 1
ATOM 562 C C . ASP A 1 69 ? -0.384 -3.702 -7.969 1.00 93.19 69 ASP A C 1
ATOM 564 O O . ASP A 1 69 ? 0.001 -3.092 -8.974 1.00 93.19 69 ASP A O 1
ATOM 568 N N . ILE A 1 70 ? -0.675 -5.008 -8.006 1.00 94.19 70 ILE A N 1
ATOM 569 C CA . ILE A 1 70 ? -0.615 -5.814 -9.232 1.00 94.19 70 ILE A CA 1
ATOM 570 C C . ILE A 1 70 ? -1.700 -5.396 -10.225 1.00 94.19 70 ILE A C 1
ATOM 572 O O . ILE A 1 70 ? -1.387 -5.220 -11.396 1.00 94.19 70 ILE A O 1
ATOM 576 N N . GLU A 1 71 ? -2.942 -5.173 -9.796 1.00 95.62 71 GLU A N 1
ATOM 577 C CA . GLU A 1 71 ? -4.037 -4.728 -10.668 1.00 95.62 71 GLU A CA 1
ATOM 578 C C . GLU A 1 71 ? -3.751 -3.351 -11.282 1.00 95.62 71 GLU A C 1
ATOM 580 O O . GLU A 1 71 ? -3.983 -3.125 -12.473 1.00 95.62 71 GLU A O 1
ATOM 585 N N . GLN A 1 72 ? -3.195 -2.420 -10.502 1.00 95.25 72 GLN A N 1
ATOM 586 C CA . GLN A 1 72 ? -2.743 -1.126 -11.020 1.00 95.25 72 GLN A CA 1
ATOM 587 C C . GLN A 1 72 ? -1.614 -1.285 -12.043 1.00 95.25 72 GLN A C 1
ATOM 589 O O . GLN A 1 72 ? -1.619 -0.616 -13.081 1.00 95.25 72 GLN A O 1
ATOM 594 N N . SER A 1 73 ? -0.660 -2.173 -11.763 1.00 95.31 73 SER A N 1
ATOM 595 C CA . SER A 1 73 ? 0.451 -2.478 -12.666 1.00 95.31 73 SER A CA 1
ATOM 596 C C . SER A 1 73 ? -0.035 -3.143 -13.953 1.00 95.31 73 SER A C 1
ATOM 598 O O . SER A 1 73 ? 0.383 -2.750 -15.041 1.00 95.31 73 SER A O 1
ATOM 600 N N . ASP A 1 74 ? -0.988 -4.068 -13.856 1.00 95.31 74 ASP A N 1
ATOM 601 C CA . ASP A 1 74 ? -1.601 -4.734 -14.998 1.00 95.31 74 ASP A CA 1
ATOM 602 C C . ASP A 1 74 ? -2.353 -3.737 -15.874 1.00 95.31 74 ASP A C 1
ATOM 604 O O . ASP A 1 74 ? -2.086 -3.632 -17.068 1.00 95.31 74 ASP A O 1
ATOM 608 N N . ASN A 1 75 ? -3.197 -2.888 -15.289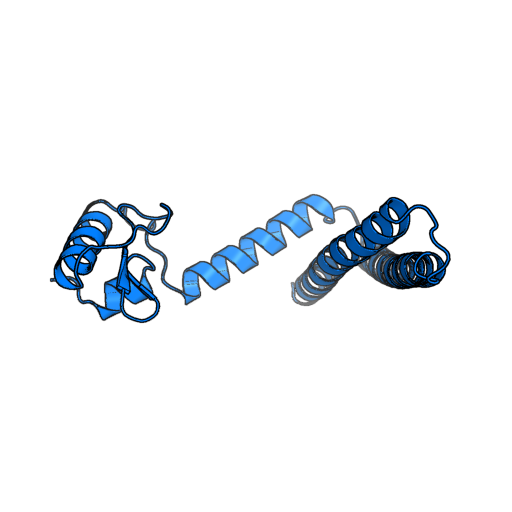 1.00 95.88 75 ASN A N 1
ATOM 609 C CA . ASN A 1 75 ? -3.879 -1.839 -16.043 1.00 95.88 75 ASN A CA 1
ATOM 610 C C . ASN A 1 75 ? -2.910 -0.917 -16.792 1.00 95.88 75 ASN A C 1
ATOM 612 O O . ASN A 1 75 ? -3.221 -0.471 -17.899 1.00 95.88 75 ASN A O 1
ATOM 616 N N . ARG A 1 76 ? -1.730 -0.661 -16.219 1.00 95.56 76 ARG A N 1
ATOM 617 C CA . ARG A 1 76 ? -0.701 0.178 -16.831 1.00 95.56 76 ARG A CA 1
ATOM 618 C C . ARG A 1 76 ? 0.102 -0.541 -17.914 1.00 95.56 76 ARG A C 1
ATOM 620 O O . ARG A 1 76 ? 0.413 0.084 -18.922 1.00 95.56 76 ARG A O 1
ATOM 627 N N . TRP A 1 77 ? 0.454 -1.807 -17.722 1.00 96.31 77 TRP A N 1
ATOM 628 C CA . TRP A 1 77 ? 1.486 -2.486 -18.512 1.00 96.31 77 TRP A CA 1
ATOM 629 C C . TRP A 1 77 ? 1.018 -3.749 -19.233 1.00 96.31 77 TRP A C 1
ATOM 631 O O . TRP A 1 77 ? 1.807 -4.360 -19.952 1.00 96.31 77 TRP A O 1
ATOM 641 N N . LYS A 1 78 ? -0.261 -4.128 -19.120 1.00 95.38 78 LYS A N 1
ATOM 642 C CA . LYS A 1 78 ? -0.784 -5.372 -19.709 1.00 95.38 78 LYS A CA 1
ATOM 643 C C . LYS A 1 78 ? -0.565 -5.515 -21.213 1.00 95.38 78 LYS A C 1
ATOM 645 O O . LYS A 1 78 ? -0.504 -6.634 -21.712 1.00 95.38 78 LYS A O 1
ATOM 650 N N . HIS A 1 79 ? -0.465 -4.389 -21.913 1.00 95.56 79 HIS A N 1
ATOM 651 C CA . HIS A 1 79 ? -0.287 -4.310 -23.359 1.00 95.56 79 HIS A CA 1
ATOM 652 C C . HIS A 1 79 ? 1.157 -4.563 -23.822 1.00 95.56 79 HIS A C 1
ATOM 654 O O . HIS A 1 79 ? 1.376 -4.752 -25.012 1.00 95.56 79 HIS A O 1
ATOM 660 N N . LEU A 1 80 ? 2.132 -4.552 -22.908 1.00 96.19 80 LEU A N 1
ATOM 661 C CA . LEU A 1 80 ? 3.533 -4.845 -23.206 1.00 96.19 80 LEU A CA 1
ATOM 662 C C . LEU A 1 80 ? 3.789 -6.349 -23.073 1.00 96.19 80 LEU A C 1
ATOM 664 O O . LEU A 1 80 ? 3.197 -7.004 -22.211 1.00 96.19 80 LEU A O 1
ATOM 668 N N . ASN A 1 81 ? 4.672 -6.908 -23.899 1.00 95.44 81 ASN A N 1
ATOM 669 C CA . ASN A 1 81 ? 5.162 -8.278 -23.713 1.00 95.44 81 ASN A CA 1
ATOM 670 C C . ASN A 1 81 ? 6.295 -8.316 -22.659 1.00 95.44 81 ASN A C 1
ATOM 672 O O . ASN A 1 81 ? 6.725 -7.278 -22.160 1.00 95.44 81 ASN A O 1
ATOM 676 N N . LEU A 1 82 ? 6.762 -9.508 -22.273 1.00 94.75 82 LEU A N 1
ATOM 677 C CA . LEU A 1 82 ? 7.810 -9.638 -21.248 1.00 94.75 82 LEU A CA 1
ATOM 678 C C . LEU A 1 82 ? 9.138 -8.973 -21.646 1.00 94.75 82 LEU A C 1
ATOM 680 O O . LEU A 1 82 ? 9.790 -8.388 -20.780 1.00 94.75 82 LEU A O 1
ATOM 684 N N . ASP A 1 83 ? 9.510 -9.010 -22.923 1.00 96.00 83 ASP A N 1
ATOM 685 C CA . ASP A 1 83 ? 10.752 -8.404 -23.411 1.00 96.00 83 ASP A CA 1
ATOM 686 C C . ASP A 1 83 ? 10.677 -6.872 -23.358 1.00 96.00 83 ASP A C 1
ATOM 688 O O . ASP A 1 83 ? 11.593 -6.216 -22.856 1.00 96.00 83 ASP A O 1
ATOM 692 N N . ASP A 1 84 ? 9.543 -6.298 -23.765 1.00 96.75 84 ASP A N 1
ATOM 693 C CA . ASP A 1 84 ? 9.252 -4.866 -23.676 1.00 96.75 84 ASP A CA 1
ATOM 694 C C . ASP A 1 84 ? 9.247 -4.386 -22.218 1.00 96.75 84 ASP A C 1
ATOM 696 O O . ASP A 1 84 ? 9.750 -3.302 -21.909 1.00 96.75 84 ASP A O 1
ATOM 700 N N . LEU A 1 85 ? 8.722 -5.199 -21.293 1.00 95.94 85 LEU A N 1
ATOM 701 C CA . LEU A 1 85 ? 8.771 -4.908 -19.857 1.00 95.94 85 LEU A CA 1
ATOM 702 C C . LEU A 1 85 ? 10.210 -4.913 -19.331 1.00 95.94 85 LEU A C 1
ATOM 704 O O . LEU A 1 85 ? 10.587 -4.027 -18.561 1.00 95.94 85 LEU A O 1
ATOM 708 N N . GLN A 1 86 ? 11.035 -5.865 -19.768 1.00 95.31 86 GLN A N 1
ATOM 709 C CA . GLN A 1 86 ? 12.440 -5.951 -19.371 1.00 95.31 86 GLN A CA 1
ATOM 710 C C . GLN A 1 86 ? 13.264 -4.778 -19.933 1.00 95.31 86 GLN A C 1
ATOM 712 O O . GLN A 1 86 ? 14.129 -4.223 -19.242 1.00 95.31 86 GLN A O 1
ATOM 717 N N . ALA A 1 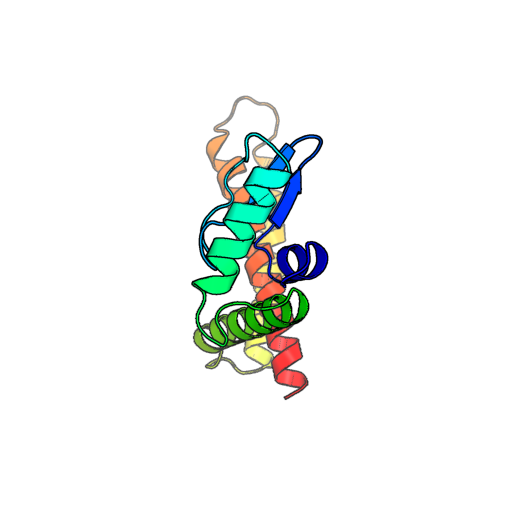87 ? 12.964 -4.357 -21.165 1.00 96.31 87 ALA A N 1
ATOM 718 C CA . ALA A 1 87 ? 13.547 -3.176 -21.790 1.00 96.31 87 ALA A CA 1
ATOM 719 C C . ALA A 1 87 ? 13.148 -1.896 -21.038 1.00 96.31 87 ALA A C 1
ATOM 721 O O . ALA A 1 87 ? 14.005 -1.062 -20.731 1.00 96.31 87 ALA A O 1
ATOM 722 N N . LEU A 1 88 ? 11.870 -1.764 -20.664 1.00 94.88 88 LEU A N 1
ATOM 723 C CA . LEU A 1 88 ? 11.374 -0.649 -19.858 1.00 94.88 88 LEU A CA 1
ATOM 724 C C . LEU A 1 88 ? 12.047 -0.594 -18.480 1.00 94.88 88 LEU A C 1
ATOM 726 O O . LEU A 1 88 ? 12.460 0.481 -18.047 1.00 94.88 88 LEU A O 1
ATOM 730 N N . PHE A 1 89 ? 12.211 -1.741 -17.819 1.00 94.69 89 PHE A N 1
ATOM 731 C CA . PHE A 1 89 ? 12.902 -1.842 -16.533 1.00 94.69 89 PHE A CA 1
ATOM 732 C C . PHE A 1 89 ? 14.354 -1.363 -16.634 1.00 94.69 89 PHE A C 1
ATOM 734 O O . PHE A 1 89 ? 14.804 -0.520 -15.855 1.00 94.69 89 PHE A O 1
ATOM 741 N N . SER A 1 90 ? 15.065 -1.824 -17.663 1.00 93.81 90 SER A N 1
ATOM 742 C CA . SER A 1 90 ? 16.447 -1.414 -17.940 1.00 93.81 90 SER A CA 1
ATOM 743 C C . SER A 1 90 ? 16.554 0.093 -18.193 1.00 93.81 90 SER A C 1
ATOM 745 O O . SER A 1 90 ? 17.442 0.756 -17.651 1.00 93.81 90 SER A O 1
ATOM 747 N N . ARG A 1 91 ? 15.610 0.654 -18.962 1.00 94.31 91 ARG A N 1
ATOM 748 C CA . ARG A 1 91 ? 15.527 2.093 -19.232 1.00 94.31 91 ARG A CA 1
ATOM 749 C C . ARG A 1 91 ? 15.307 2.903 -17.953 1.00 94.31 91 ARG A C 1
ATOM 751 O O . ARG A 1 91 ? 16.064 3.838 -17.708 1.00 94.31 91 ARG A O 1
ATOM 758 N N . MET A 1 92 ? 14.340 2.521 -17.115 1.00 92.31 92 MET A N 1
ATOM 759 C CA . MET A 1 92 ? 14.078 3.200 -15.838 1.00 92.31 92 MET A CA 1
ATOM 760 C C . MET A 1 92 ? 15.304 3.172 -14.916 1.00 92.31 92 MET A C 1
ATOM 762 O O . MET A 1 92 ? 15.624 4.176 -14.281 1.00 92.31 92 MET A O 1
ATOM 766 N N . GLY A 1 93 ? 16.038 2.055 -14.880 1.00 89.81 93 GLY A N 1
ATOM 767 C CA . GLY A 1 93 ? 17.308 1.960 -14.154 1.00 89.81 93 GLY A CA 1
ATOM 768 C C . GLY A 1 93 ? 18.367 2.954 -14.652 1.00 89.81 93 GLY A C 1
ATOM 769 O O . GLY A 1 93 ? 19.094 3.544 -13.847 1.00 89.81 93 GLY A O 1
ATOM 770 N N . GLY A 1 94 ? 18.437 3.178 -15.967 1.00 89.88 94 GLY A N 1
ATOM 771 C CA . GLY A 1 94 ? 19.275 4.215 -16.577 1.00 89.88 94 GLY A CA 1
ATOM 772 C C . GLY A 1 94 ? 18.834 5.635 -16.207 1.00 89.88 94 GLY A C 1
ATOM 773 O O . GLY A 1 94 ? 19.668 6.452 -15.806 1.00 89.88 94 GLY A O 1
ATOM 774 N N . ASP A 1 95 ? 17.530 5.908 -16.263 1.00 89.81 95 ASP A N 1
ATOM 775 C CA . ASP A 1 95 ? 16.945 7.214 -15.938 1.00 89.81 95 ASP A CA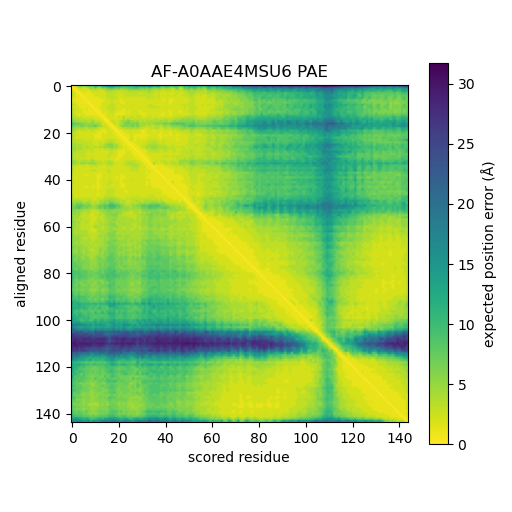 1
ATOM 776 C C . ASP A 1 95 ? 17.214 7.611 -14.477 1.00 89.81 95 ASP A C 1
ATOM 778 O O . ASP A 1 95 ? 17.616 8.745 -14.207 1.00 89.81 95 ASP A O 1
ATOM 782 N N . ILE A 1 96 ? 17.107 6.668 -13.531 1.00 88.81 96 ILE A N 1
ATOM 783 C CA . ILE A 1 96 ? 17.442 6.896 -12.114 1.00 88.81 96 ILE A CA 1
ATOM 784 C C . ILE A 1 96 ? 18.895 7.359 -11.963 1.00 88.81 96 ILE A C 1
ATOM 786 O O . ILE A 1 96 ? 19.151 8.370 -11.306 1.00 88.81 96 ILE A O 1
ATOM 790 N N . LYS A 1 97 ? 19.849 6.653 -12.587 1.00 87.75 97 LYS A N 1
ATOM 791 C CA . LYS A 1 97 ? 21.277 7.015 -12.526 1.00 87.75 97 LYS A CA 1
ATOM 792 C C . LYS A 1 97 ? 21.530 8.393 -13.135 1.00 87.75 97 LYS A C 1
ATOM 794 O O . LYS A 1 97 ? 22.295 9.182 -12.579 1.00 87.75 97 LYS A O 1
ATOM 799 N N . SER A 1 98 ? 20.868 8.697 -14.251 1.00 88.62 98 SER A N 1
ATOM 800 C CA . SER A 1 98 ? 20.961 10.001 -14.910 1.00 88.62 98 SER A CA 1
ATOM 801 C C . SER A 1 98 ? 20.467 11.134 -14.000 1.00 88.62 98 SER A C 1
ATOM 803 O O . SER A 1 98 ? 21.180 12.120 -13.795 1.00 88.62 98 SER A O 1
ATOM 805 N N . LEU A 1 99 ? 19.296 10.960 -13.378 1.00 87.38 99 LEU A N 1
ATOM 806 C CA . LEU A 1 99 ? 18.679 11.932 -12.471 1.00 87.38 99 LEU A CA 1
ATOM 807 C C . LEU A 1 99 ? 19.490 12.133 -11.185 1.00 87.38 99 LEU A C 1
ATOM 809 O O . LEU A 1 99 ? 19.699 13.269 -10.757 1.00 87.38 99 LEU A O 1
ATOM 813 N N . GLN A 1 100 ? 20.014 11.054 -10.600 1.00 86.00 100 GLN A N 1
ATOM 814 C CA . GLN A 1 100 ? 20.930 11.136 -9.459 1.00 86.00 100 GLN A CA 1
ATOM 815 C C . GLN A 1 100 ? 22.208 11.902 -9.825 1.00 86.00 100 GLN A C 1
ATOM 817 O O . GLN A 1 100 ? 22.627 12.795 -9.088 1.00 86.00 100 GLN A O 1
ATOM 822 N N . GLY A 1 101 ? 22.793 11.617 -10.992 1.00 83.38 101 GLY A N 1
ATOM 823 C CA . GLY A 1 101 ? 23.957 12.344 -11.495 1.00 83.38 101 GLY A CA 1
ATOM 824 C C . GLY A 1 101 ? 23.678 13.832 -11.731 1.00 83.38 101 GLY A C 1
ATOM 825 O O . GLY A 1 101 ? 24.517 14.669 -11.402 1.00 83.38 101 GLY A O 1
ATOM 826 N N . ALA A 1 102 ? 22.505 14.181 -12.264 1.00 81.25 102 ALA A N 1
ATOM 827 C CA . ALA A 1 102 ? 22.088 15.572 -12.442 1.00 81.25 102 ALA A CA 1
ATOM 828 C C . ALA A 1 102 ? 21.940 16.297 -11.095 1.00 81.25 102 ALA A C 1
ATOM 830 O O . ALA A 1 102 ? 22.493 17.382 -10.925 1.00 81.25 102 ALA A O 1
ATOM 831 N N . SER A 1 103 ? 21.292 15.660 -10.115 1.00 77.25 103 SER A N 1
ATOM 832 C CA . SER A 1 103 ? 21.145 16.207 -8.762 1.00 77.25 103 SER A CA 1
ATOM 833 C C . SER A 1 103 ? 22.500 16.502 -8.102 1.00 77.25 103 SER A C 1
ATOM 835 O O . SER A 1 103 ? 22.686 17.597 -7.565 1.00 77.25 103 SER A O 1
ATOM 837 N N . LEU A 1 104 ? 23.462 15.574 -8.203 1.00 78.69 104 LEU A N 1
ATOM 838 C CA . LEU A 1 104 ? 24.809 15.723 -7.639 1.00 78.69 104 LEU A CA 1
ATOM 839 C C . LEU A 1 104 ? 25.619 16.842 -8.309 1.00 78.69 104 LEU A C 1
ATOM 841 O O . LEU A 1 104 ? 26.266 17.623 -7.615 1.00 78.69 104 LEU A O 1
ATOM 845 N N . ARG A 1 105 ? 25.571 16.958 -9.645 1.00 72.69 105 ARG A N 1
ATOM 846 C CA . ARG A 1 105 ? 26.291 18.017 -10.383 1.00 72.69 105 ARG A CA 1
ATOM 847 C C . ARG A 1 105 ? 25.796 19.422 -10.040 1.00 72.69 105 ARG A C 1
ATOM 849 O O . ARG A 1 105 ? 26.572 20.374 -10.049 1.00 72.69 105 ARG A O 1
ATOM 856 N N . GLU A 1 106 ? 24.512 19.556 -9.735 1.00 67.75 106 GLU A N 1
ATOM 857 C CA . GLU A 1 106 ? 23.903 20.843 -9.396 1.00 67.75 106 GLU A CA 1
ATOM 858 C C . GLU A 1 106 ? 24.080 21.230 -7.916 1.00 67.75 106 GLU A C 1
ATOM 860 O O . GLU A 1 106 ? 23.937 22.400 -7.561 1.00 67.75 106 GLU A O 1
ATOM 865 N N . PHE A 1 107 ? 24.459 20.283 -7.052 1.00 63.72 107 PHE A N 1
ATOM 866 C CA . PHE A 1 107 ? 24.782 20.517 -5.642 1.00 63.72 107 PHE A CA 1
ATOM 867 C C . PHE A 1 107 ? 26.294 20.744 -5.441 1.00 63.72 107 PHE A C 1
ATOM 869 O O . PHE A 1 107 ? 26.944 20.098 -4.630 1.00 63.72 107 PHE A O 1
ATOM 876 N N . THR A 1 108 ? 26.894 21.667 -6.193 1.00 60.62 108 THR A N 1
ATOM 877 C CA . THR A 1 108 ? 28.350 21.939 -6.149 1.00 60.62 108 THR A CA 1
ATOM 878 C C . THR A 1 108 ? 28.735 23.113 -5.242 1.00 60.62 108 THR A C 1
ATOM 880 O O . THR A 1 108 ? 29.795 23.709 -5.396 1.00 60.62 108 THR A O 1
ATOM 883 N N . GLY A 1 109 ? 27.887 23.479 -4.274 1.00 56.75 109 GLY A N 1
ATOM 884 C CA . GLY A 1 109 ? 28.203 24.497 -3.256 1.00 56.75 109 GLY A CA 1
ATOM 885 C C . GLY A 1 109 ? 28.293 25.946 -3.761 1.00 56.75 109 GLY A C 1
ATOM 886 O O . GLY A 1 109 ? 28.334 26.865 -2.949 1.00 56.75 109 GLY A O 1
ATOM 887 N N . ASN A 1 110 ? 28.231 26.181 -5.074 1.00 58.12 110 ASN A N 1
ATOM 888 C CA . ASN A 1 110 ? 28.523 27.476 -5.698 1.00 58.12 110 ASN A CA 1
ATOM 889 C C . ASN A 1 110 ? 27.289 28.388 -5.898 1.00 58.12 110 ASN A C 1
ATOM 891 O O . ASN A 1 110 ? 27.168 29.085 -6.900 1.00 58.12 110 ASN A O 1
ATOM 895 N N . GLY A 1 111 ? 26.324 28.354 -4.971 1.00 53.00 111 GLY A N 1
ATOM 896 C CA . GLY A 1 111 ? 25.202 29.312 -4.942 1.00 53.00 111 GLY A CA 1
ATOM 897 C C . GLY A 1 111 ? 24.197 29.263 -6.111 1.00 53.00 111 GLY A C 1
ATOM 898 O O . GLY A 1 111 ? 23.353 30.150 -6.210 1.00 53.00 111 GLY A O 1
ATOM 899 N N . GLY A 1 112 ? 24.249 28.250 -6.983 1.00 60.09 112 GLY A N 1
ATOM 900 C CA . GLY A 1 112 ? 23.327 28.085 -8.117 1.00 60.09 112 GLY A CA 1
ATOM 901 C C . GLY A 1 112 ? 21.892 27.672 -7.737 1.00 60.09 112 GLY A C 1
ATOM 902 O O . GLY A 1 112 ? 21.607 27.308 -6.594 1.00 60.09 112 GLY A O 1
ATOM 903 N N . ARG A 1 113 ? 20.967 27.726 -8.715 1.00 56.97 113 ARG A N 1
ATOM 904 C CA . ARG A 1 113 ? 19.520 27.441 -8.567 1.00 56.97 113 ARG A CA 1
ATOM 905 C C . ARG A 1 113 ? 19.256 26.044 -7.980 1.00 56.97 113 ARG A C 1
ATOM 907 O O . ARG A 1 113 ? 19.216 25.049 -8.692 1.00 56.97 113 ARG A O 1
ATOM 914 N N . ARG A 1 114 ? 18.981 25.994 -6.674 1.00 63.75 114 ARG A N 1
ATOM 915 C CA . ARG A 1 114 ? 18.741 24.766 -5.887 1.00 63.75 114 ARG A CA 1
ATOM 916 C C . ARG A 1 114 ? 17.482 23.979 -6.284 1.00 63.75 114 ARG A C 1
ATOM 918 O O . ARG A 1 114 ? 17.343 22.820 -5.908 1.00 63.75 114 ARG A O 1
ATOM 925 N N . THR A 1 115 ? 16.569 24.596 -7.032 1.00 66.75 115 THR A N 1
ATOM 926 C CA . THR A 1 115 ? 15.295 23.988 -7.439 1.00 66.75 115 THR A CA 1
ATOM 927 C C . THR A 1 115 ? 15.491 22.812 -8.395 1.00 66.75 115 THR A C 1
ATOM 929 O O . THR A 1 115 ? 14.823 21.795 -8.242 1.00 66.75 115 THR A O 1
ATOM 932 N N . SER A 1 116 ? 16.431 22.909 -9.336 1.00 70.06 116 SER A N 1
ATOM 933 C CA . SER A 1 116 ? 16.658 21.870 -10.348 1.00 70.06 116 SER A CA 1
ATOM 934 C C . SER A 1 116 ? 17.201 20.569 -9.732 1.00 70.06 116 SER A C 1
ATOM 936 O O . SER A 1 116 ? 16.681 19.491 -10.023 1.00 70.06 116 SER A O 1
ATOM 938 N N . SER A 1 117 ? 18.118 20.667 -8.761 1.00 74.38 117 SER A N 1
ATOM 939 C CA . SER A 1 117 ? 18.677 19.501 -8.062 1.00 74.38 117 SER A CA 1
ATOM 940 C C . SER A 1 117 ? 17.618 18.779 -7.227 1.00 74.38 117 SER A C 1
ATOM 942 O O . SER A 1 117 ? 17.574 17.547 -7.201 1.00 74.38 117 SER A O 1
ATOM 944 N N . ALA A 1 118 ? 16.726 19.538 -6.582 1.00 80.94 118 ALA A N 1
ATOM 945 C CA . ALA A 1 118 ? 15.610 18.987 -5.820 1.00 80.94 118 ALA A CA 1
ATOM 946 C C . ALA A 1 118 ? 14.590 18.275 -6.725 1.00 80.94 118 ALA A C 1
ATOM 948 O O . ALA A 1 118 ? 14.117 17.192 -6.380 1.00 80.94 118 ALA A O 1
ATOM 949 N N . VAL A 1 119 ? 14.290 18.842 -7.899 1.00 85.31 119 VAL A N 1
ATOM 950 C CA . VAL A 1 119 ? 13.412 18.218 -8.902 1.00 85.31 119 VAL A CA 1
ATOM 951 C C . VAL A 1 119 ? 14.035 16.933 -9.449 1.00 85.31 119 VAL A C 1
ATOM 953 O O . VAL A 1 119 ? 13.354 15.913 -9.513 1.00 85.31 119 VAL A O 1
ATOM 956 N N . ALA A 1 120 ? 15.331 16.939 -9.771 1.00 85.12 120 ALA A N 1
ATOM 957 C CA . ALA A 1 120 ? 16.040 15.747 -10.234 1.00 85.12 120 ALA A CA 1
ATOM 958 C C . ALA A 1 120 ? 16.064 14.641 -9.164 1.00 85.12 120 ALA A C 1
ATOM 960 O O . ALA A 1 120 ? 15.797 13.477 -9.464 1.00 85.12 120 ALA A O 1
ATOM 961 N N . ALA A 1 121 ? 16.305 14.999 -7.899 1.00 85.62 121 ALA A N 1
ATOM 962 C CA . ALA A 1 121 ? 16.258 14.056 -6.785 1.00 85.62 121 ALA A CA 1
ATOM 963 C C . ALA A 1 121 ? 14.855 13.461 -6.580 1.00 85.62 121 ALA A C 1
ATOM 965 O O . ALA A 1 121 ? 14.729 12.259 -6.341 1.00 85.62 121 ALA A O 1
ATOM 966 N N . GLN A 1 122 ? 13.798 14.274 -6.688 1.00 87.69 122 GLN A N 1
ATOM 967 C CA . GLN A 1 122 ? 12.423 13.785 -6.597 1.00 87.69 122 GLN A CA 1
ATOM 968 C C . GLN A 1 122 ? 12.078 12.864 -7.774 1.00 87.69 122 GLN A C 1
ATOM 970 O O . GLN A 1 122 ? 11.579 11.765 -7.552 1.00 87.69 122 GLN A O 1
ATOM 975 N N . GLY A 1 123 ? 12.453 13.242 -9.000 1.00 89.44 123 GLY A N 1
ATOM 976 C CA . GLY A 1 123 ? 12.278 12.398 -10.181 1.00 89.44 123 GLY A CA 1
ATOM 977 C C . GLY A 1 123 ? 12.987 11.048 -10.051 1.00 89.44 123 GLY A C 1
ATOM 978 O O . GLY A 1 123 ? 12.426 10.021 -10.433 1.00 89.44 123 GLY A O 1
ATOM 979 N N . ALA A 1 124 ? 14.187 11.012 -9.459 1.00 90.06 124 ALA A N 1
ATOM 980 C CA . ALA A 1 124 ? 14.896 9.760 -9.200 1.00 90.06 124 ALA A CA 1
ATOM 981 C C . ALA A 1 124 ? 14.130 8.855 -8.220 1.00 90.06 124 ALA A C 1
ATOM 983 O O . ALA A 1 124 ? 14.066 7.645 -8.432 1.00 90.06 124 ALA A O 1
ATOM 984 N N . ARG A 1 125 ? 13.521 9.427 -7.171 1.00 91.12 125 ARG A N 1
ATOM 985 C CA . ARG A 1 125 ? 12.697 8.678 -6.205 1.00 91.12 125 ARG A CA 1
ATOM 986 C C . ARG A 1 125 ? 11.432 8.130 -6.852 1.00 91.12 125 ARG A C 1
ATOM 988 O O . ARG A 1 125 ? 11.136 6.951 -6.689 1.00 91.12 125 ARG A O 1
ATOM 995 N N . ASP A 1 126 ? 10.725 8.959 -7.613 1.00 93.00 126 ASP A N 1
ATOM 996 C CA . ASP A 1 126 ? 9.484 8.557 -8.278 1.00 93.00 126 ASP A CA 1
ATOM 997 C C . ASP A 1 126 ? 9.751 7.457 -9.316 1.00 93.00 126 ASP A C 1
ATOM 999 O O . ASP A 1 126 ? 9.035 6.456 -9.367 1.00 93.00 126 ASP A O 1
ATOM 1003 N N . THR A 1 127 ? 10.842 7.585 -10.080 1.00 91.38 127 THR A N 1
ATOM 1004 C CA . THR A 1 127 ? 11.269 6.564 -11.050 1.00 91.38 127 THR A CA 1
ATOM 1005 C C . THR A 1 127 ? 11.690 5.272 -10.350 1.00 91.38 127 THR A C 1
ATOM 1007 O O . THR A 1 127 ? 11.325 4.191 -10.803 1.00 91.38 127 THR A O 1
ATOM 1010 N N . ALA A 1 128 ? 12.389 5.350 -9.213 1.00 92.25 128 ALA A N 1
ATOM 1011 C CA . ALA A 1 128 ? 12.746 4.174 -8.420 1.00 92.25 128 ALA A CA 1
ATOM 1012 C C . ALA A 1 128 ? 11.512 3.425 -7.894 1.00 92.25 128 ALA A C 1
ATOM 1014 O O . ALA A 1 128 ? 11.465 2.200 -7.988 1.00 92.25 128 ALA A O 1
ATOM 1015 N N . LEU A 1 129 ? 10.488 4.138 -7.414 1.00 93.31 129 LEU A N 1
ATOM 1016 C CA . LEU A 1 129 ? 9.225 3.521 -6.995 1.00 93.31 129 LEU A CA 1
ATOM 1017 C C . LEU A 1 129 ? 8.516 2.820 -8.163 1.00 93.31 129 LEU A C 1
ATOM 1019 O O . LEU A 1 129 ? 8.019 1.705 -7.999 1.00 93.31 129 LEU A O 1
ATOM 1023 N N . MET A 1 130 ? 8.486 3.437 -9.350 1.00 93.19 130 MET A N 1
ATOM 1024 C CA . MET A 1 130 ? 7.932 2.789 -10.547 1.00 93.19 130 MET A CA 1
ATOM 1025 C C . MET A 1 130 ? 8.737 1.557 -10.965 1.00 93.19 130 MET A C 1
ATOM 1027 O O . MET A 1 130 ? 8.141 0.552 -11.342 1.00 93.19 130 MET A O 1
ATOM 1031 N N . CYS A 1 131 ? 10.064 1.619 -10.854 1.00 93.88 131 CYS A N 1
ATOM 1032 C CA . CYS A 1 131 ? 10.966 0.518 -11.170 1.00 93.88 131 CYS A CA 1
ATOM 1033 C C . CYS A 1 131 ? 10.700 -0.704 -10.271 1.00 93.88 131 CYS A C 1
ATOM 1035 O O . CYS A 1 131 ? 10.543 -1.809 -10.782 1.00 93.88 131 CYS A O 1
ATOM 1037 N N . MET A 1 132 ? 10.532 -0.499 -8.957 1.00 93.62 132 MET A N 1
ATOM 1038 C CA . MET A 1 132 ? 10.186 -1.575 -8.012 1.00 93.62 132 MET A CA 1
ATOM 1039 C C . MET A 1 132 ? 8.834 -2.226 -8.338 1.00 93.62 132 MET A C 1
ATOM 1041 O O . MET A 1 132 ? 8.705 -3.449 -8.311 1.00 93.62 132 MET A O 1
ATOM 1045 N N . ARG A 1 133 ? 7.818 -1.421 -8.679 1.00 94.62 133 ARG A N 1
ATOM 1046 C CA . ARG A 1 133 ? 6.504 -1.943 -9.097 1.00 94.62 133 ARG A CA 1
ATOM 1047 C C . ARG A 1 133 ? 6.594 -2.744 -10.395 1.00 94.62 133 ARG A C 1
ATOM 1049 O O . ARG A 1 133 ? 5.959 -3.787 -10.516 1.00 94.62 133 ARG A O 1
ATOM 1056 N N . LEU A 1 134 ? 7.391 -2.268 -11.352 1.00 95.56 134 LEU A N 1
ATOM 1057 C CA . LEU A 1 134 ? 7.605 -2.948 -12.628 1.00 95.56 134 LEU A CA 1
ATOM 1058 C C . LEU A 1 134 ? 8.305 -4.293 -12.437 1.00 95.56 134 LEU A C 1
ATOM 1060 O O . LEU A 1 134 ? 7.859 -5.287 -12.999 1.00 95.56 134 LEU A O 1
ATOM 1064 N N . GLU A 1 135 ? 9.351 -4.342 -11.613 1.00 94.94 135 GLU A N 1
ATOM 1065 C CA . GLU A 1 135 ? 10.048 -5.584 -11.271 1.00 94.94 135 GLU A CA 1
ATOM 1066 C C . GLU A 1 135 ? 9.091 -6.623 -10.684 1.00 94.94 135 GLU A C 1
ATOM 1068 O O . GLU A 1 135 ? 9.025 -7.758 -11.158 1.00 94.94 135 GLU A O 1
ATOM 1073 N N . ARG A 1 136 ? 8.287 -6.203 -9.705 1.00 94.12 136 ARG A N 1
ATOM 1074 C CA . ARG A 1 136 ? 7.277 -7.051 -9.077 1.00 94.12 136 ARG A CA 1
ATOM 1075 C C . ARG A 1 136 ? 6.247 -7.567 -10.084 1.00 94.12 136 ARG A C 1
ATOM 1077 O O . ARG A 1 136 ? 5.897 -8.743 -10.061 1.00 94.12 136 ARG A O 1
ATOM 1084 N N . TYR A 1 137 ? 5.765 -6.706 -10.979 1.00 96.25 137 TYR A N 1
ATOM 1085 C CA . TYR A 1 137 ? 4.809 -7.097 -12.014 1.00 96.25 137 TYR A CA 1
ATOM 1086 C C . TYR A 1 137 ? 5.411 -8.081 -13.028 1.00 96.25 137 TYR A C 1
ATOM 1088 O O . TYR A 1 137 ? 4.737 -9.023 -13.445 1.00 96.25 137 TYR A O 1
ATOM 1096 N N . ILE A 1 138 ? 6.684 -7.906 -13.398 1.00 95.81 138 ILE A N 1
ATOM 1097 C CA . ILE A 1 138 ? 7.413 -8.853 -14.253 1.00 95.81 138 ILE A CA 1
ATOM 1098 C C . ILE A 1 138 ? 7.509 -10.220 -13.571 1.00 95.81 138 ILE A C 1
ATOM 1100 O O . ILE A 1 138 ? 7.244 -11.229 -14.221 1.00 95.81 138 ILE A O 1
ATOM 1104 N N . GLN A 1 139 ? 7.861 -10.265 -12.282 1.00 95.19 139 GLN A N 1
ATOM 1105 C CA . GLN A 1 139 ? 7.905 -11.514 -11.512 1.00 95.19 139 GLN A CA 1
ATOM 1106 C C . GLN A 1 139 ? 6.532 -12.191 -11.487 1.00 95.19 139 GLN A C 1
ATOM 1108 O O . GLN A 1 139 ? 6.413 -13.339 -11.907 1.00 95.19 139 GLN A O 1
ATOM 1113 N N . TRP A 1 140 ? 5.481 -11.446 -11.140 1.00 95.00 140 TRP A N 1
ATOM 1114 C CA . TRP A 1 140 ? 4.108 -11.954 -11.142 1.00 95.00 140 TRP A CA 1
ATOM 1115 C C . TRP A 1 140 ? 3.682 -12.519 -12.507 1.00 95.00 140 TRP A C 1
ATOM 1117 O O . TRP A 1 140 ? 3.072 -13.581 -12.575 1.00 95.00 140 TRP A O 1
ATOM 1127 N N . ARG A 1 141 ? 4.042 -11.859 -13.618 1.00 93.50 141 ARG A N 1
ATOM 1128 C CA . ARG A 1 141 ? 3.750 -12.357 -14.974 1.00 93.50 141 ARG A CA 1
ATOM 1129 C C . ARG A 1 141 ? 4.503 -13.628 -15.355 1.00 93.50 141 ARG A C 1
ATOM 1131 O O . ARG A 1 141 ? 4.049 -14.320 -16.258 1.00 93.50 141 ARG A O 1
ATOM 1138 N N . ARG A 1 142 ? 5.659 -13.891 -14.746 1.00 93.50 142 ARG A N 1
ATOM 1139 C CA . ARG A 1 142 ? 6.446 -15.111 -14.985 1.00 93.50 142 ARG A CA 1
ATOM 1140 C C . ARG A 1 142 ? 5.938 -16.297 -14.173 1.00 93.50 142 ARG A C 1
ATOM 1142 O O . ARG A 1 142 ? 6.147 -17.430 -14.583 1.00 93.50 142 ARG A O 1
ATOM 1149 N N . GLU A 1 143 ? 5.340 -16.024 -13.018 1.00 91.69 143 GLU A N 1
ATOM 1150 C CA . GLU A 1 143 ? 4.782 -17.034 -12.111 1.00 91.69 143 GLU A CA 1
ATOM 1151 C C . GLU A 1 143 ? 3.342 -17.434 -12.465 1.00 91.69 143 GLU A C 1
ATOM 1153 O O . GLU A 1 143 ? 2.866 -18.467 -11.998 1.00 91.69 143 GLU A O 1
ATOM 1158 N N . LYS A 1 144 ? 2.656 -16.613 -13.267 1.00 80.75 144 LYS A N 1
ATOM 1159 C CA . LYS A 1 144 ? 1.315 -16.875 -13.799 1.00 80.75 144 LYS A CA 1
ATOM 1160 C C . LYS A 1 144 ? 1.327 -17.935 -14.899 1.00 80.75 144 LYS A C 1
ATOM 1162 O O . LYS A 1 144 ? 0.380 -18.753 -14.895 1.00 80.75 144 LYS A O 1
#

Organism: NCBI:txid1463164

Radius of gyration: 22.26 Å; Cα contacts (8 Å, |Δi|>4): 152; chains: 1; bounding box: 49×46×52 Å

pLDDT: mean 89.05, std 9.29, range [53.0, 96.75]

Secondary structure (DSSP, 8-state):
---HHHHHHTTSEEEETTEEEE-SSTTPPPEE-SSHHHHHHHHHHHHHHSPTTTS--HHHHHHHHHHHHHHHHHHHHTTS-HHHHHHHHHHHHHHHHHHHHHHHHH-SSSS--HHHHHHHHHHHHHHHHHHHHHHHHHHHHHH-

Foldseek 3Di:
DDDPVNLVQLVQWDDDPPWIWGAQAQPHDIDTDPDPVRSVVSSVNRVVPYDVPSRDGPVRVVVVVLVVLLVVVCVVDVPDDLVRLVVVLVVLVVLLVVLQVQLVVQPPVPPDDNPSSVVSNVSSVVSVVVSVSSVSNSVVVVVD